Protein AF-A0A532B1S7-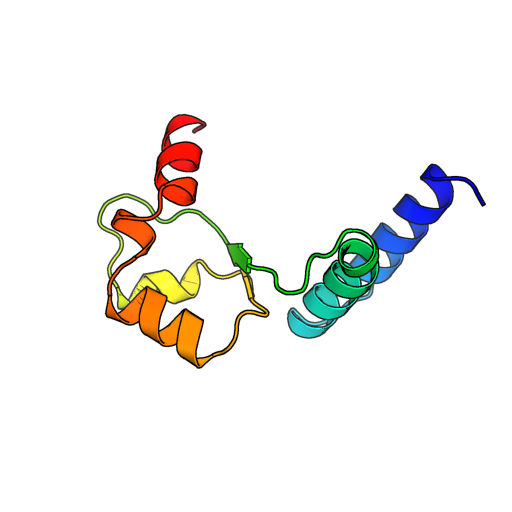F1 (afdb_monomer)

Secondary structure (DSSP, 8-state):
--HHHHHHHHHHHHHT--SHHHHHHHHHHHHGGGT----EEEPPPPTT--TTTGGGGEEEE-S-HHHHHHHHHTTGGGT-HHHHHHHH--

Mean predicted aligned error: 5.87 Å

Radius of gyr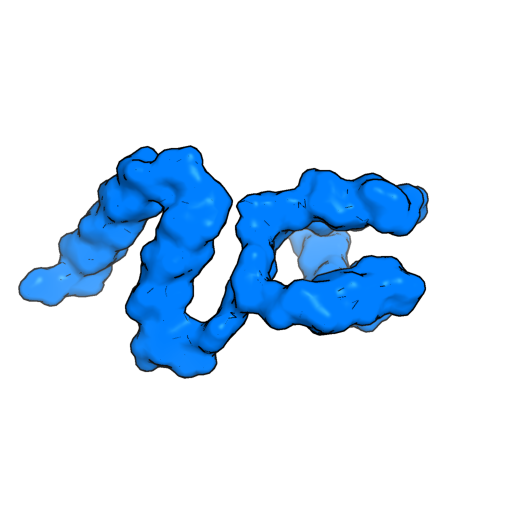ation: 15.41 Å; Cα contacts (8 Å, |Δi|>4): 67; chains: 1; bounding box: 38×30×36 Å

Structure (mmCIF, N/CA/C/O backbone):
data_AF-A0A532B1S7-F1
#
_entry.id   AF-A0A532B1S7-F1
#
loop_
_atom_site.group_PDB
_atom_site.id
_atom_site.type_symbol
_atom_site.label_atom_id
_atom_site.label_alt_id
_atom_site.label_comp_id
_atom_site.label_asym_id
_atom_site.label_entity_id
_atom_site.label_seq_id
_atom_site.pdbx_PDB_ins_code
_atom_site.Cartn_x
_atom_site.Cartn_y
_atom_site.Cartn_z
_atom_site.occupancy
_atom_site.B_iso_or_equiv
_atom_site.auth_seq_id
_atom_site.auth_comp_id
_atom_site.auth_asym_id
_atom_site.auth_atom_id
_atom_site.pdbx_PDB_model_num
ATOM 1 N N . MET A 1 1 ? -21.754 3.987 18.099 1.00 60.16 1 MET A N 1
ATOM 2 C CA . MET A 1 1 ? -20.480 4.677 17.814 1.00 60.16 1 MET A CA 1
ATOM 3 C C . MET A 1 1 ? -20.618 5.390 16.488 1.00 60.16 1 MET A C 1
ATOM 5 O O . MET A 1 1 ? -21.119 4.781 15.548 1.00 60.16 1 MET A O 1
ATOM 9 N N . GLY A 1 2 ? -20.287 6.678 16.444 1.00 87.69 2 GLY A N 1
ATOM 10 C CA . GLY A 1 2 ? -20.352 7.471 15.214 1.00 87.69 2 GLY A CA 1
ATOM 11 C C . GLY A 1 2 ? -19.135 7.240 14.313 1.00 87.69 2 GLY A C 1
ATOM 12 O O . GLY A 1 2 ? -18.147 6.636 14.726 1.00 87.69 2 GLY A O 1
ATOM 13 N N . HIS A 1 3 ? -19.175 7.765 13.083 1.00 85.62 3 HIS A N 1
ATOM 14 C CA . HIS A 1 3 ? -18.027 7.721 12.162 1.00 85.62 3 HIS A CA 1
ATOM 15 C C . HIS A 1 3 ? -16.776 8.403 12.737 1.00 85.62 3 HIS A C 1
ATOM 17 O O . HIS A 1 3 ? -15.662 7.987 12.445 1.00 85.62 3 HIS A O 1
ATOM 23 N N . PHE A 1 4 ? -16.959 9.424 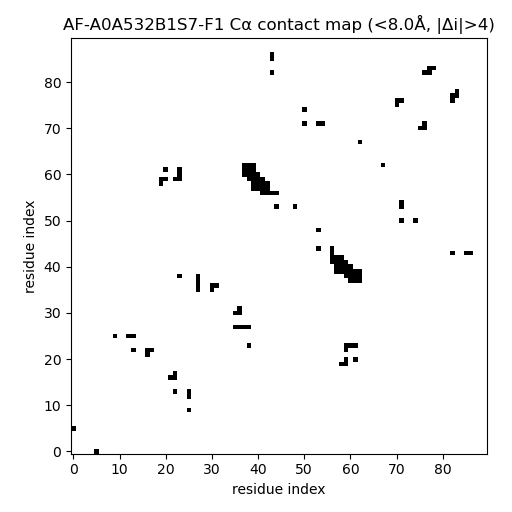13.577 1.00 91.38 4 PHE A N 1
ATOM 24 C CA . PHE A 1 4 ? -15.864 10.128 14.240 1.00 91.38 4 PHE A CA 1
ATOM 25 C C . PHE A 1 4 ? -15.119 9.238 15.245 1.00 91.38 4 PHE A C 1
ATOM 27 O O . PHE A 1 4 ? -13.900 9.115 15.152 1.00 91.38 4 PHE A O 1
ATOM 34 N N . ASP A 1 5 ? -15.849 8.549 16.131 1.00 93.31 5 ASP A N 1
ATOM 35 C CA . ASP A 1 5 ? -15.261 7.628 17.115 1.00 93.31 5 ASP A CA 1
ATOM 36 C C . ASP A 1 5 ? -14.460 6.526 16.415 1.00 93.31 5 ASP A C 1
ATOM 38 O O . ASP A 1 5 ? -13.342 6.202 16.810 1.00 93.31 5 ASP A O 1
ATOM 42 N N . ARG A 1 6 ? -15.000 6.004 15.305 1.00 88.25 6 ARG A N 1
ATOM 43 C CA . ARG A 1 6 ? -14.343 4.956 14.523 1.00 88.25 6 ARG A CA 1
ATOM 44 C C . ARG A 1 6 ? -13.042 5.426 13.873 1.00 88.25 6 ARG A C 1
ATOM 46 O O . ARG A 1 6 ? -12.089 4.655 13.788 1.00 88.25 6 ARG A O 1
ATOM 53 N N . THR A 1 7 ? -12.995 6.677 13.424 1.00 91.31 7 THR A N 1
ATOM 54 C CA . THR A 1 7 ? -11.770 7.285 12.890 1.00 91.31 7 THR A CA 1
ATOM 55 C C . THR A 1 7 ? -10.719 7.462 13.984 1.00 91.31 7 THR A C 1
ATOM 57 O O . THR A 1 7 ? -9.551 7.168 13.742 1.00 91.31 7 THR A O 1
ATOM 60 N N . LEU A 1 8 ? -11.109 7.887 15.190 1.00 94.25 8 LEU A N 1
ATOM 61 C CA . LEU A 1 8 ? -10.178 8.019 16.316 1.00 94.25 8 LEU A CA 1
ATOM 62 C C . LEU A 1 8 ? -9.602 6.667 16.749 1.00 94.25 8 LEU A C 1
ATOM 64 O O . LEU A 1 8 ? -8.393 6.562 16.929 1.00 94.25 8 LEU A O 1
ATOM 68 N N . GLU A 1 9 ? -10.436 5.627 16.839 1.00 93.06 9 GLU A N 1
ATOM 69 C CA . GLU A 1 9 ? -9.974 4.258 17.106 1.00 93.06 9 GLU A CA 1
ATOM 70 C C . GLU A 1 9 ? -8.956 3.782 16.064 1.00 93.06 9 GLU A C 1
ATOM 72 O O . GLU A 1 9 ? -7.964 3.148 16.413 1.00 93.06 9 GLU A O 1
ATOM 77 N N . LEU A 1 10 ? -9.180 4.088 14.782 1.00 92.12 10 LEU A N 1
ATOM 78 C CA . LEU A 1 10 ? -8.241 3.722 13.725 1.00 92.12 10 LEU A CA 1
ATOM 79 C C . LEU A 1 10 ? -6.903 4.453 13.880 1.00 92.12 10 LEU A C 1
ATOM 81 O O . LEU A 1 10 ? -5.852 3.833 13.736 1.00 92.12 10 LEU A O 1
ATOM 85 N N . ILE A 1 11 ? -6.931 5.755 14.175 1.00 94.00 11 ILE A N 1
ATOM 86 C CA . ILE A 1 11 ? -5.711 6.542 14.396 1.00 94.00 11 ILE A CA 1
ATOM 87 C C . ILE A 1 11 ? -4.924 5.973 15.579 1.00 94.00 11 ILE A C 1
ATOM 89 O O . ILE A 1 11 ? -3.719 5.764 15.453 1.00 94.00 11 ILE A O 1
ATOM 93 N N . ASP A 1 12 ? -5.597 5.669 16.688 1.00 95.06 12 ASP A N 1
ATOM 94 C CA . ASP A 1 12 ? -4.975 5.070 17.870 1.00 95.06 12 ASP A CA 1
ATOM 95 C C . ASP A 1 12 ? -4.335 3.707 17.549 1.00 95.06 12 ASP A C 1
ATOM 97 O O . ASP A 1 12 ? -3.169 3.466 17.864 1.00 95.06 12 ASP A O 1
ATOM 101 N N . GLN A 1 13 ? -5.040 2.838 16.820 1.00 93.62 13 GLN A N 1
ATOM 102 C CA . GLN A 1 13 ? -4.503 1.541 16.392 1.00 93.62 13 GLN A CA 1
ATOM 103 C C . GLN A 1 13 ? -3.275 1.677 15.485 1.00 93.62 13 GLN A C 1
ATOM 105 O O . GLN A 1 13 ? -2.337 0.888 15.603 1.00 93.62 13 GLN A O 1
ATOM 110 N N . LEU A 1 14 ? -3.267 2.667 14.587 1.00 92.94 14 LEU A N 1
ATOM 111 C CA . LEU A 1 14 ? -2.126 2.945 13.714 1.00 92.94 14 LEU A CA 1
ATOM 112 C C . LEU A 1 14 ? -0.931 3.500 14.497 1.00 92.94 14 LEU A C 1
ATOM 114 O O . LEU A 1 14 ? 0.201 3.127 14.205 1.00 92.94 14 LEU A O 1
ATOM 118 N N . GLN A 1 15 ? -1.159 4.340 15.510 1.00 93.25 15 GLN A N 1
ATOM 119 C CA . GLN A 1 15 ? -0.095 4.865 16.377 1.00 93.25 15 GLN A CA 1
ATOM 120 C C . GLN A 1 15 ? 0.594 3.767 17.197 1.00 93.25 15 GLN A C 1
ATOM 122 O O . GLN A 1 15 ? 1.794 3.854 17.454 1.00 93.25 15 GLN A O 1
ATOM 127 N N . HIS A 1 16 ? -0.142 2.719 17.568 1.00 94.38 16 HIS A N 1
ATOM 128 C CA . HIS A 1 16 ? 0.393 1.566 18.294 1.00 94.38 16 HIS A CA 1
ATOM 129 C C . HIS A 1 16 ? 0.950 0.458 17.379 1.00 94.38 16 HIS A C 1
ATOM 131 O O . HIS A 1 16 ? 1.482 -0.542 17.869 1.00 94.38 16 HIS A O 1
ATOM 137 N N . ALA A 1 17 ? 0.862 0.607 16.054 1.00 93.62 17 ALA A N 1
ATOM 138 C CA . ALA A 1 17 ? 1.407 -0.358 15.107 1.00 93.62 17 ALA A CA 1
ATOM 139 C C . ALA A 1 17 ? 2.931 -0.183 14.964 1.00 93.62 17 ALA A C 1
ATOM 141 O O . ALA A 1 17 ? 3.420 0.708 14.276 1.00 93.62 17 ALA A O 1
ATOM 142 N N . GLY A 1 18 ? 3.701 -1.070 15.598 1.00 90.25 18 GLY A N 1
ATOM 143 C CA . GLY A 1 18 ? 5.169 -0.982 15.634 1.00 90.25 18 GLY A CA 1
ATOM 144 C C . GLY A 1 18 ? 5.901 -1.425 14.359 1.00 90.25 18 GLY A C 1
ATOM 145 O O . GLY A 1 18 ? 7.129 -1.394 14.329 1.00 90.25 18 GLY A O 1
ATOM 146 N N . THR A 1 19 ? 5.190 -1.880 13.322 1.00 91.19 19 THR A N 1
ATOM 147 C CA . THR A 1 19 ? 5.794 -2.366 12.070 1.00 91.19 19 THR A CA 1
ATOM 148 C C . THR A 1 19 ? 4.974 -1.952 10.851 1.00 91.19 19 THR A C 1
ATOM 150 O O . THR A 1 19 ? 3.755 -1.809 10.930 1.00 91.19 19 THR A O 1
ATOM 153 N N . ALA A 1 20 ? 5.631 -1.830 9.693 1.00 88.38 20 ALA A N 1
ATOM 154 C CA . ALA A 1 20 ? 4.964 -1.565 8.415 1.00 88.38 20 ALA A CA 1
ATOM 155 C C . ALA A 1 20 ? 3.872 -2.604 8.099 1.00 88.38 20 ALA A C 1
ATOM 157 O O . ALA A 1 20 ? 2.782 -2.243 7.668 1.00 88.38 20 ALA A O 1
ATOM 158 N N . ALA A 1 21 ? 4.127 -3.885 8.386 1.00 88.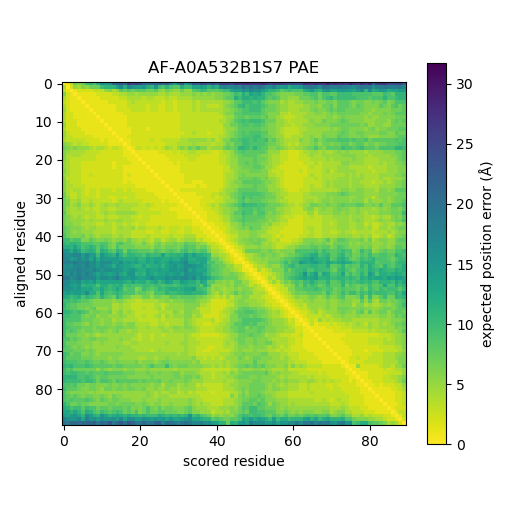50 21 ALA A N 1
ATOM 159 C CA . ALA A 1 21 ? 3.147 -4.953 8.194 1.00 88.50 21 ALA A CA 1
ATOM 160 C C . ALA A 1 21 ? 1.909 -4.776 9.090 1.00 88.50 21 ALA A C 1
ATOM 162 O O . ALA A 1 21 ?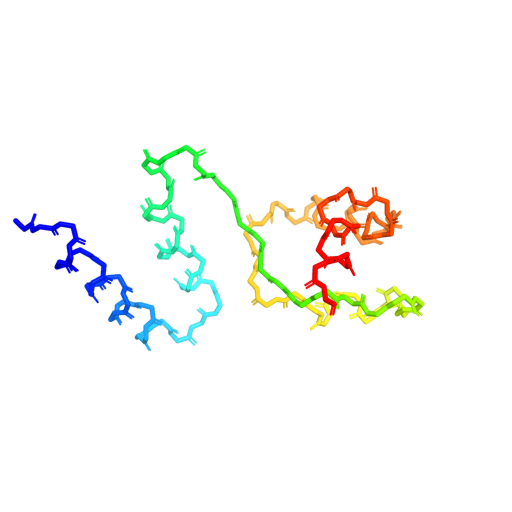 0.786 -4.910 8.612 1.00 88.50 21 ALA A O 1
ATOM 163 N N . ALA A 1 22 ? 2.100 -4.412 10.365 1.00 91.56 22 ALA A N 1
ATOM 164 C CA . ALA A 1 22 ? 0.988 -4.137 11.272 1.00 91.56 22 ALA A CA 1
ATOM 165 C C . ALA A 1 22 ? 0.163 -2.928 10.799 1.00 91.56 22 ALA A C 1
ATOM 167 O O . ALA A 1 22 ? -1.064 -2.961 10.852 1.00 91.56 22 ALA A O 1
ATOM 168 N N . VAL A 1 23 ? 0.818 -1.886 10.278 1.00 93.00 23 VAL A N 1
ATOM 169 C CA . VAL A 1 23 ? 0.136 -0.736 9.666 1.00 93.00 23 VAL A CA 1
ATOM 170 C C . VAL A 1 23 ? -0.683 -1.170 8.441 1.00 93.00 23 VAL A C 1
ATOM 172 O O . VAL A 1 23 ? -1.858 -0.809 8.346 1.00 93.00 23 VAL A O 1
ATOM 175 N N . CYS A 1 24 ? -0.112 -1.979 7.537 1.00 92.94 24 CYS A N 1
ATOM 176 C CA . CYS A 1 24 ? -0.829 -2.521 6.377 1.00 92.94 24 CYS A CA 1
ATOM 177 C C . CYS A 1 24 ? -2.081 -3.304 6.795 1.00 92.94 24 CYS A C 1
ATOM 179 O O . CYS A 1 24 ? -3.162 -3.066 6.261 1.00 92.94 24 CYS A O 1
ATOM 181 N N . GLU A 1 25 ? -1.946 -4.195 7.780 1.00 92.69 25 GLU A N 1
ATOM 182 C CA . GLU A 1 25 ? -3.044 -5.014 8.299 1.00 92.69 25 GLU A CA 1
ATOM 183 C C . GLU A 1 25 ? -4.205 -4.147 8.810 1.00 92.69 25 GLU A C 1
ATOM 185 O O . GLU A 1 25 ? -5.360 -4.386 8.455 1.00 92.69 25 GLU A O 1
ATOM 190 N N . LYS A 1 26 ? -3.922 -3.099 9.599 1.00 93.31 26 LYS A N 1
ATOM 191 C CA . LYS A 1 26 ? -4.969 -2.200 10.119 1.00 93.31 26 LYS A CA 1
ATOM 192 C C . LYS A 1 26 ? -5.649 -1.395 9.012 1.00 93.31 26 LYS A C 1
ATOM 194 O O . LYS A 1 26 ? -6.876 -1.275 9.015 1.00 93.31 26 LYS A O 1
ATOM 199 N N . LEU A 1 27 ? -4.885 -0.891 8.041 1.00 93.06 27 LEU A N 1
ATOM 200 C CA . LEU A 1 27 ? -5.434 -0.151 6.901 1.00 93.06 27 LEU A CA 1
ATOM 201 C C . LEU A 1 27 ? -6.316 -1.035 6.009 1.00 93.06 27 LEU A C 1
ATOM 203 O O . LEU A 1 27 ? -7.418 -0.625 5.638 1.00 93.06 27 LEU A O 1
ATOM 207 N N . LEU A 1 28 ? -5.884 -2.257 5.694 1.00 93.25 28 LEU A N 1
ATOM 208 C CA . LEU A 1 28 ? -6.697 -3.211 4.932 1.00 93.25 28 LEU A CA 1
ATOM 209 C C . LEU A 1 28 ? -7.912 -3.686 5.722 1.00 93.25 28 LEU A C 1
ATOM 211 O O . LEU A 1 28 ? -8.994 -3.824 5.156 1.00 93.25 28 LEU A O 1
ATOM 215 N N . GLY A 1 29 ? -7.784 -3.853 7.038 1.00 92.06 29 GLY A N 1
ATOM 216 C CA . GLY A 1 29 ? -8.902 -4.204 7.910 1.00 92.06 29 GLY A CA 1
ATOM 217 C C . GLY A 1 29 ? -10.072 -3.225 7.789 1.00 92.06 29 GLY A C 1
ATOM 218 O O . GLY A 1 29 ? -11.222 -3.650 7.717 1.00 92.06 29 GLY A O 1
ATOM 219 N N . VAL A 1 30 ? -9.794 -1.923 7.687 1.00 90.94 30 VAL A N 1
ATOM 220 C CA . VAL A 1 30 ? -10.841 -0.908 7.479 1.00 90.94 30 VAL A CA 1
ATOM 221 C C . VAL A 1 30 ? -11.254 -0.797 6.015 1.00 90.94 30 VAL A C 1
ATOM 223 O O . VAL A 1 30 ? -12.442 -0.680 5.719 1.00 90.94 30 VAL A O 1
ATOM 226 N N . THR A 1 31 ? -10.296 -0.829 5.089 1.00 91.25 31 THR A N 1
ATOM 227 C CA . THR A 1 31 ? -10.584 -0.570 3.672 1.00 91.25 31 THR A CA 1
ATOM 228 C C . THR A 1 31 ? -11.213 -1.757 2.934 1.00 91.25 31 THR A C 1
ATOM 230 O O . THR A 1 31 ? -11.908 -1.556 1.937 1.00 91.25 31 THR A O 1
ATOM 233 N N . SER A 1 32 ? -11.082 -2.976 3.463 1.00 91.81 32 SER A N 1
ATOM 234 C CA . SER A 1 32 ? -11.722 -4.190 2.935 1.00 91.81 32 SER A CA 1
ATOM 235 C C . SER A 1 32 ? -13.248 -4.109 2.908 1.00 91.81 32 SER A C 1
ATOM 237 O O . SER A 1 32 ? -13.870 -4.624 1.980 1.00 91.81 32 SER A O 1
ATOM 239 N N . GLY A 1 33 ? -13.861 -3.373 3.843 1.00 89.88 33 GLY A N 1
ATOM 240 C CA . GLY A 1 33 ? -15.298 -3.078 3.820 1.00 89.88 33 GLY A CA 1
ATOM 241 C C . GLY A 1 33 ? -15.745 -2.278 2.588 1.00 89.88 33 GLY A C 1
ATOM 242 O O . GLY A 1 33 ? -16.922 -2.300 2.238 1.00 89.88 33 GLY A O 1
ATOM 243 N N . PHE A 1 34 ? -14.807 -1.616 1.905 1.00 90.94 34 PHE A N 1
ATOM 244 C CA . PHE A 1 34 ? -15.017 -0.898 0.644 1.00 90.94 34 PHE A CA 1
ATOM 245 C C . PHE A 1 34 ? -14.495 -1.670 -0.581 1.00 90.94 34 PHE A C 1
ATOM 247 O O . PHE A 1 34 ? -14.493 -1.135 -1.687 1.00 90.94 34 PHE A O 1
ATOM 254 N N . GLY A 1 35 ? -14.049 -2.918 -0.404 1.00 93.62 35 GLY A N 1
ATOM 255 C CA . GLY A 1 35 ? -13.548 -3.775 -1.480 1.00 93.62 35 GLY A CA 1
ATOM 256 C C . GLY A 1 35 ? -12.060 -3.614 -1.806 1.00 93.62 35 GLY A C 1
ATOM 257 O O . GLY A 1 35 ? -11.601 -4.195 -2.787 1.00 93.62 35 GLY A O 1
ATOM 258 N N . LEU A 1 36 ? -11.291 -2.859 -1.012 1.00 91.50 36 LEU A N 1
ATOM 259 C CA . LEU A 1 36 ? -9.840 -2.781 -1.190 1.00 91.50 36 LEU A CA 1
ATOM 260 C C . LEU A 1 36 ? -9.178 -4.030 -0.604 1.00 91.50 36 LEU A C 1
ATOM 262 O O . LEU A 1 36 ? -9.380 -4.368 0.559 1.00 91.50 36 LEU A O 1
ATOM 266 N N . THR A 1 37 ? -8.364 -4.698 -1.415 1.00 91.69 37 THR A N 1
ATOM 267 C CA . THR A 1 37 ? -7.709 -5.964 -1.046 1.00 91.69 37 THR A CA 1
ATOM 268 C C . THR A 1 37 ? -6.192 -5.873 -0.995 1.00 91.69 37 THR A C 1
ATOM 270 O O . THR A 1 37 ? -5.546 -6.849 -0.643 1.00 91.69 37 THR A O 1
ATOM 273 N N . ALA A 1 38 ? -5.618 -4.745 -1.406 1.00 90.44 38 ALA A N 1
ATOM 274 C CA . ALA A 1 38 ? -4.181 -4.532 -1.426 1.00 90.44 38 ALA A CA 1
ATOM 275 C C . ALA A 1 38 ? -3.887 -3.033 -1.338 1.00 90.44 38 ALA A C 1
ATOM 277 O O . ALA A 1 38 ? -4.680 -2.210 -1.803 1.00 90.44 38 ALA A O 1
ATOM 278 N N . LEU A 1 39 ? -2.736 -2.676 -0.772 1.00 89.62 39 LEU A N 1
ATOM 279 C CA . LEU A 1 39 ? -2.301 -1.286 -0.669 1.00 89.62 39 LEU A CA 1
ATOM 280 C C . LEU A 1 39 ? -0.826 -1.130 -1.017 1.00 89.62 39 LEU A C 1
ATOM 282 O O . LEU A 1 39 ? -0.021 -2.043 -0.836 1.00 89.62 39 LEU A O 1
ATOM 286 N N . MET A 1 40 ? -0.490 0.064 -1.490 1.00 87.81 40 MET A N 1
ATOM 287 C CA . MET A 1 40 ? 0.876 0.541 -1.631 1.00 87.81 40 MET A CA 1
ATOM 288 C C . MET A 1 40 ? 0.902 2.004 -1.201 1.00 87.81 40 MET A C 1
ATOM 290 O O . MET A 1 40 ? 0.068 2.800 -1.632 1.00 87.81 40 MET A O 1
ATOM 294 N N . ALA A 1 41 ? 1.836 2.338 -0.321 1.00 87.12 41 ALA A N 1
ATOM 295 C CA . ALA A 1 41 ? 2.142 3.698 0.066 1.00 87.12 41 ALA A CA 1
ATOM 296 C C . ALA A 1 41 ? 3.640 3.916 -0.100 1.00 87.12 41 ALA A C 1
ATOM 298 O O . ALA A 1 41 ? 4.466 3.103 0.319 1.00 87.12 41 ALA A O 1
ATOM 299 N N . GLY A 1 42 ? 3.991 5.039 -0.698 1.00 86.31 42 GLY A N 1
ATOM 300 C CA . GLY A 1 42 ? 5.367 5.395 -0.959 1.00 86.31 42 GLY A CA 1
ATOM 301 C C . GLY A 1 42 ? 5.479 6.860 -1.323 1.00 86.31 42 GLY A C 1
ATOM 302 O O . GLY A 1 42 ? 4.482 7.559 -1.508 1.00 86.31 42 GLY A O 1
ATOM 303 N N . THR A 1 43 ? 6.713 7.322 -1.417 1.00 80.81 43 THR A N 1
ATOM 304 C CA . THR A 1 43 ? 7.008 8.638 -1.979 1.00 80.81 43 THR A CA 1
ATOM 305 C C . THR A 1 43 ? 7.135 8.522 -3.494 1.00 80.81 43 THR A C 1
ATOM 307 O O . THR A 1 43 ? 7.529 7.482 -4.017 1.00 80.81 43 THR A O 1
ATOM 310 N N . VAL A 1 44 ? 6.783 9.579 -4.226 1.00 76.62 44 VAL A N 1
ATOM 311 C CA . VAL A 1 44 ? 6.983 9.598 -5.679 1.00 76.62 44 VAL A CA 1
ATOM 312 C C . VAL A 1 44 ? 8.464 9.883 -5.958 1.00 76.62 44 VAL A C 1
ATOM 314 O O . VAL A 1 44 ? 8.950 10.938 -5.542 1.00 76.62 44 VAL A O 1
ATOM 317 N N . PRO A 1 45 ? 9.200 8.980 -6.635 1.00 71.19 45 PRO A N 1
ATOM 318 C CA . PRO A 1 45 ? 10.588 9.236 -6.995 1.00 71.19 45 PRO A CA 1
ATOM 319 C C . PRO A 1 45 ? 10.689 10.376 -8.013 1.00 71.19 45 PRO A C 1
ATOM 321 O O . PRO A 1 45 ? 9.817 10.556 -8.874 1.00 71.19 45 PRO A O 1
ATOM 324 N N . GLN A 1 46 ? 11.784 11.130 -7.939 1.00 70.69 46 GLN A N 1
ATOM 325 C CA . GLN A 1 46 ? 12.071 12.175 -8.916 1.00 70.69 46 GLN A CA 1
ATOM 326 C C . GLN A 1 46 ? 12.349 11.562 -10.303 1.00 70.69 46 GLN A C 1
ATOM 328 O O . GLN A 1 46 ? 12.800 10.417 -10.407 1.00 70.69 46 GLN A O 1
ATOM 333 N N . PRO A 1 47 ? 12.084 12.296 -11.399 1.00 66.25 47 PRO A N 1
ATOM 334 C CA . PRO A 1 47 ? 12.446 11.839 -12.736 1.00 66.25 47 PRO A CA 1
ATOM 335 C C . PRO A 1 47 ? 13.941 11.495 -12.812 1.00 66.25 47 PRO A C 1
ATOM 337 O O . PRO A 1 47 ? 14.787 12.325 -12.491 1.00 66.25 47 PRO A O 1
ATOM 340 N N . GLY A 1 48 ? 14.265 10.272 -13.238 1.00 68.56 48 GLY A N 1
ATOM 341 C CA . GLY A 1 48 ? 15.649 9.793 -13.332 1.00 68.56 48 GLY A CA 1
ATOM 342 C C . GLY A 1 48 ? 16.175 9.042 -12.103 1.00 68.56 48 GLY A C 1
ATOM 343 O O . GLY A 1 48 ? 17.340 8.643 -12.120 1.00 68.56 48 GLY A O 1
ATOM 344 N N . THR A 1 49 ? 15.356 8.796 -11.068 1.00 68.88 49 THR A N 1
ATOM 345 C CA . THR A 1 49 ? 15.759 7.948 -9.934 1.00 68.88 49 THR A CA 1
ATOM 346 C C . THR A 1 49 ? 16.185 6.549 -10.418 1.00 68.88 49 THR A C 1
ATOM 348 O O . THR A 1 49 ? 15.399 5.853 -11.075 1.00 68.88 49 THR A O 1
ATOM 351 N N . PRO A 1 50 ? 17.411 6.098 -10.085 1.00 69.31 50 PRO A N 1
ATOM 352 C CA . PRO A 1 50 ? 17.913 4.779 -10.453 1.00 69.31 50 PRO A CA 1
ATOM 353 C C . PRO A 1 50 ? 17.001 3.632 -9.994 1.00 69.31 50 PRO A C 1
ATOM 355 O O . PRO A 1 50 ? 16.453 3.655 -8.893 1.00 69.31 50 PRO A O 1
ATOM 358 N N . ARG A 1 51 ? 16.890 2.571 -10.807 1.00 66.44 51 ARG A N 1
ATOM 359 C CA . ARG A 1 51 ? 16.020 1.404 -10.534 1.00 66.44 51 ARG A CA 1
ATOM 360 C C . ARG A 1 51 ? 16.248 0.754 -9.168 1.00 66.44 51 ARG A C 1
ATOM 362 O O . ARG A 1 51 ? 15.304 0.260 -8.562 1.00 66.44 51 ARG A O 1
ATOM 369 N N . ASN A 1 52 ? 17.492 0.731 -8.694 1.00 68.19 52 ASN A N 1
ATOM 370 C CA . ASN A 1 52 ? 17.842 0.158 -7.394 1.00 68.19 52 ASN A CA 1
ATOM 371 C C . ASN A 1 52 ? 17.338 0.999 -6.210 1.00 68.19 52 ASN A C 1
ATOM 373 O O . ASN A 1 52 ? 17.129 0.427 -5.150 1.00 68.19 52 ASN A O 1
ATOM 377 N N . GLN A 1 53 ? 17.091 2.299 -6.402 1.00 69.00 53 GLN A N 1
ATOM 378 C CA . GLN A 1 53 ? 16.577 3.209 -5.372 1.00 69.00 53 GLN A CA 1
ATOM 379 C C . GLN A 1 53 ? 15.049 3.328 -5.383 1.00 69.00 53 GLN A C 1
ATOM 381 O O . GLN A 1 53 ? 14.461 3.833 -4.437 1.00 69.00 53 GLN A O 1
ATOM 386 N N . GLN A 1 54 ? 14.364 2.821 -6.414 1.00 67.50 54 GLN A N 1
ATOM 387 C CA . GLN A 1 54 ? 12.894 2.856 -6.470 1.00 67.50 54 GLN A CA 1
ATOM 388 C C . GLN A 1 54 ? 12.240 2.090 -5.315 1.00 67.50 54 GLN A C 1
ATOM 390 O O . GLN A 1 54 ? 11.181 2.488 -4.838 1.00 67.50 54 GLN A O 1
ATOM 395 N N . LYS A 1 55 ? 12.876 1.012 -4.838 1.00 68.88 55 LYS A N 1
ATOM 396 C CA . LYS A 1 55 ? 12.394 0.249 -3.678 1.00 68.88 55 LYS A CA 1
ATOM 397 C C . LYS A 1 55 ? 12.494 1.043 -2.372 1.00 68.88 55 LYS A C 1
ATOM 399 O O . LYS A 1 55 ? 11.653 0.841 -1.504 1.00 68.88 55 LYS A O 1
ATOM 404 N N . ASP A 1 56 ? 13.438 1.976 -2.270 1.00 74.25 56 ASP A N 1
ATOM 405 C CA . ASP A 1 56 ? 13.634 2.812 -1.076 1.00 74.25 56 ASP A CA 1
ATOM 406 C C . ASP A 1 56 ? 12.509 3.844 -0.902 1.00 74.25 56 ASP A C 1
ATOM 408 O O . ASP A 1 56 ? 12.314 4.395 0.179 1.00 74.25 56 ASP A O 1
ATOM 412 N N . HIS A 1 57 ? 11.732 4.086 -1.960 1.00 73.50 57 HIS A N 1
ATOM 413 C CA . HIS A 1 57 ? 10.566 4.959 -1.920 1.00 73.50 57 HIS A CA 1
ATOM 414 C C . HIS A 1 57 ? 9.292 4.257 -1.424 1.00 73.50 57 HIS A C 1
ATOM 416 O O . HIS A 1 57 ? 8.298 4.940 -1.171 1.00 73.50 57 HIS A O 1
ATOM 422 N N . VAL A 1 58 ? 9.298 2.928 -1.266 1.00 81.38 58 VAL A N 1
ATOM 423 C CA . VAL A 1 58 ? 8.153 2.153 -0.766 1.00 81.38 58 VAL A CA 1
ATOM 424 C C . VAL A 1 58 ? 8.148 2.174 0.762 1.00 81.38 58 VAL A C 1
ATOM 426 O O . VAL A 1 58 ? 9.090 1.718 1.400 1.00 81.38 58 VAL A O 1
ATOM 429 N N . LEU A 1 59 ? 7.066 2.682 1.353 1.00 83.00 59 LEU A N 1
ATOM 430 C CA . LEU A 1 59 ? 6.889 2.775 2.806 1.00 83.00 59 LEU A CA 1
ATOM 431 C C . LEU A 1 59 ? 6.005 1.647 3.342 1.00 83.00 59 LEU A C 1
ATOM 433 O O . LEU A 1 59 ? 6.309 1.045 4.367 1.00 83.00 59 LEU A O 1
ATOM 437 N N . LEU A 1 60 ? 4.915 1.354 2.633 1.00 86.06 60 LEU A N 1
ATOM 438 C CA . LEU A 1 60 ? 3.979 0.277 2.935 1.00 86.06 60 LEU A CA 1
ATOM 439 C C . LEU A 1 60 ? 3.654 -0.436 1.630 1.00 86.06 60 LEU A C 1
ATOM 441 O O . LEU A 1 60 ? 3.360 0.207 0.624 1.00 86.06 60 LEU A O 1
ATOM 445 N N . CYS A 1 61 ? 3.688 -1.759 1.624 1.00 87.06 61 CYS A N 1
ATOM 446 C CA . CYS A 1 61 ? 3.285 -2.527 0.459 1.00 87.06 61 CYS A CA 1
ATOM 447 C C . CYS A 1 61 ? 2.718 -3.860 0.915 1.00 87.06 61 CYS A C 1
ATOM 449 O O . CYS A 1 61 ? 3.398 -4.615 1.604 1.00 87.06 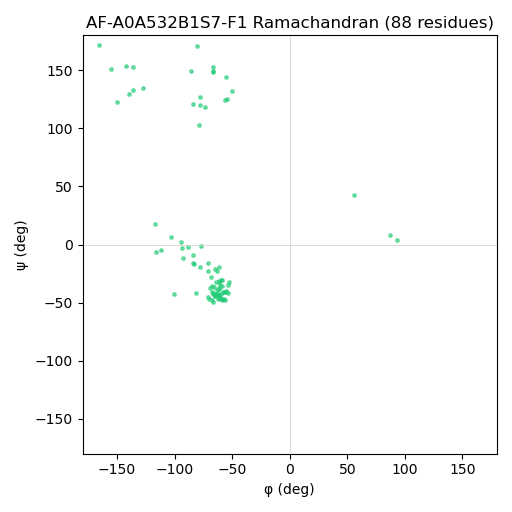61 CYS A O 1
ATOM 451 N N . ASP A 1 62 ? 1.480 -4.116 0.514 1.00 88.44 62 ASP A N 1
ATOM 452 C CA . ASP A 1 62 ? 0.811 -5.409 0.660 1.00 88.44 62 ASP A CA 1
ATOM 453 C C . ASP A 1 62 ? 0.474 -6.011 -0.714 1.00 88.44 62 ASP A C 1
ATOM 455 O O . ASP A 1 62 ? -0.376 -6.881 -0.868 1.00 88.44 62 ASP A O 1
ATOM 459 N N . TRP A 1 63 ? 1.113 -5.517 -1.778 1.00 86.81 63 TRP A N 1
ATOM 460 C CA . TRP A 1 63 ? 0.970 -6.147 -3.083 1.00 86.81 63 TRP A CA 1
ATOM 461 C C . TRP A 1 63 ? 1.592 -7.545 -3.078 1.00 86.81 63 TRP A C 1
ATOM 463 O O . TRP A 1 63 ? 2.613 -7.760 -2.417 1.00 86.81 63 TRP A O 1
ATOM 473 N N . PRO A 1 64 ? 1.053 -8.481 -3.883 1.00 87.06 64 PRO A N 1
ATOM 474 C CA . PRO A 1 64 ? 1.723 -9.747 -4.135 1.00 87.06 64 PRO A CA 1
ATOM 475 C C . PRO A 1 64 ? 3.180 -9.506 -4.542 1.00 87.06 64 PRO A C 1
ATOM 477 O O . PRO A 1 64 ? 3.451 -8.670 -5.410 1.00 87.06 64 PRO A O 1
ATOM 480 N N . ALA A 1 65 ? 4.116 -10.238 -3.936 1.00 83.88 65 ALA A N 1
ATOM 481 C CA . ALA A 1 65 ? 5.550 -10.031 -4.155 1.00 83.88 65 ALA A CA 1
ATOM 482 C C . ALA A 1 65 ? 5.922 -10.078 -5.648 1.00 83.88 65 ALA A C 1
ATOM 484 O O . AL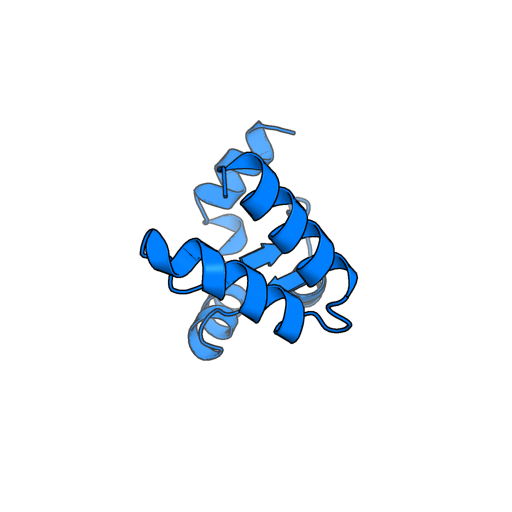A A 1 65 ? 6.637 -9.210 -6.145 1.00 83.88 65 ALA A O 1
ATOM 485 N N . GLU A 1 66 ? 5.332 -11.019 -6.387 1.00 89.56 66 GLU A N 1
ATOM 486 C CA . GLU A 1 66 ? 5.500 -11.186 -7.835 1.00 89.56 66 GLU A CA 1
ATOM 487 C C . GLU A 1 66 ? 5.084 -9.938 -8.629 1.00 89.56 66 GLU A C 1
ATOM 489 O O . GLU A 1 66 ? 5.700 -9.581 -9.639 1.00 89.56 66 GLU A O 1
ATOM 494 N N . TRP A 1 67 ? 4.037 -9.244 -8.171 1.00 89.50 67 TRP A N 1
ATOM 495 C CA . TRP A 1 67 ? 3.578 -8.016 -8.805 1.00 89.50 67 TRP A CA 1
ATOM 496 C C . TRP A 1 67 ? 4.556 -6.870 -8.565 1.00 89.50 67 TRP A C 1
ATOM 498 O O . TRP A 1 67 ? 4.928 -6.181 -9.517 1.00 89.50 67 TRP A O 1
ATOM 508 N N . LEU A 1 68 ? 5.028 -6.699 -7.327 1.00 84.94 68 LEU A N 1
ATOM 509 C CA . LEU A 1 68 ? 6.025 -5.679 -6.998 1.00 84.94 68 LEU A CA 1
ATOM 510 C C . LEU A 1 68 ? 7.338 -5.913 -7.757 1.00 84.94 68 LEU A C 1
ATOM 512 O O . LEU A 1 68 ? 7.912 -4.980 -8.322 1.00 84.94 68 LEU A O 1
ATOM 516 N N . GLU A 1 69 ? 7.799 -7.160 -7.823 1.00 85.88 69 GLU A N 1
ATOM 517 C CA . GLU A 1 69 ? 8.982 -7.535 -8.595 1.00 85.88 69 GLU A CA 1
ATOM 518 C C . GLU A 1 69 ? 8.826 -7.181 -10.069 1.00 85.88 69 GLU A C 1
ATOM 520 O O . GLU A 1 69 ? 9.712 -6.549 -10.651 1.00 85.88 69 GLU A O 1
ATOM 525 N N . ARG A 1 70 ? 7.678 -7.512 -10.670 1.00 88.75 70 ARG A 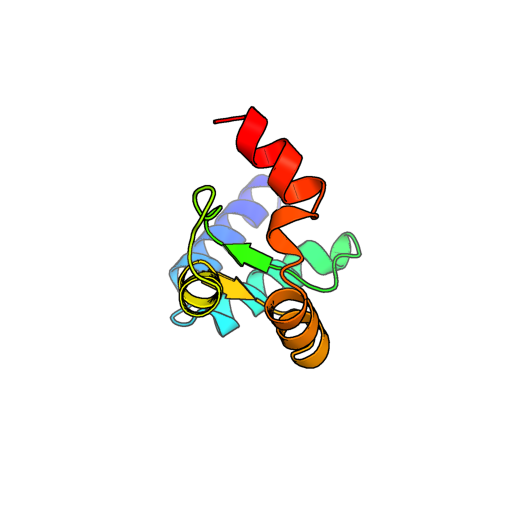N 1
ATOM 526 C CA . ARG A 1 70 ? 7.380 -7.145 -12.055 1.00 88.75 70 ARG A CA 1
ATOM 527 C C . ARG A 1 70 ? 7.338 -5.630 -12.248 1.00 88.75 70 ARG A C 1
ATOM 529 O O . ARG A 1 70 ? 7.872 -5.151 -13.251 1.00 88.75 70 ARG A O 1
ATOM 536 N N . TYR A 1 71 ? 6.724 -4.896 -11.322 1.00 85.88 71 TYR A N 1
ATOM 537 C CA . TYR A 1 71 ? 6.607 -3.438 -11.369 1.00 85.88 71 TYR A CA 1
ATOM 538 C C . TYR A 1 71 ? 7.986 -2.771 -11.417 1.00 85.88 71 TYR A C 1
ATOM 540 O O . TYR A 1 71 ? 8.251 -1.951 -12.299 1.00 85.88 71 TYR A O 1
ATOM 548 N N . VAL A 1 72 ? 8.897 -3.201 -10.539 1.00 83.00 72 VAL A N 1
ATOM 549 C CA . VAL A 1 72 ? 10.277 -2.696 -10.485 1.00 83.00 72 VAL A CA 1
ATOM 550 C C . VAL A 1 72 ? 11.092 -3.163 -11.695 1.00 83.00 72 VAL A C 1
ATOM 552 O O . VAL A 1 72 ? 11.751 -2.358 -12.353 1.00 83.00 72 VAL A O 1
ATOM 555 N N . ALA A 1 73 ? 11.030 -4.451 -12.052 1.00 84.94 73 ALA A N 1
ATOM 556 C CA . ALA A 1 73 ? 11.807 -5.010 -13.162 1.00 84.94 73 ALA A CA 1
ATOM 557 C C . ALA A 1 73 ? 11.465 -4.352 -14.508 1.00 84.94 73 ALA A C 1
ATOM 559 O O . ALA A 1 73 ? 12.341 -4.154 -15.358 1.00 84.94 73 ALA A O 1
ATOM 560 N N . ARG A 1 74 ? 10.195 -3.983 -14.700 1.00 86.00 74 ARG A N 1
ATOM 561 C CA . ARG A 1 74 ? 9.707 -3.327 -15.919 1.00 86.00 74 ARG A CA 1
ATOM 562 C C . ARG A 1 74 ? 9.674 -1.806 -15.839 1.00 86.00 74 ARG A C 1
ATOM 564 O O . ARG A 1 74 ? 9.290 -1.189 -16.826 1.00 86.00 74 ARG A O 1
ATOM 571 N N . ASN A 1 75 ? 10.122 -1.214 -14.732 1.00 82.12 75 ASN A N 1
ATOM 572 C CA . ASN A 1 75 ? 10.159 0.235 -14.546 1.00 82.12 75 ASN A CA 1
ATOM 573 C C . ASN A 1 75 ? 8.783 0.891 -14.751 1.00 82.12 75 ASN A C 1
ATOM 575 O O . ASN A 1 75 ? 8.658 1.921 -15.411 1.00 82.12 75 ASN A O 1
ATOM 579 N N . TYR A 1 76 ? 7.732 0.260 -14.220 1.00 86.44 76 TYR A N 1
ATOM 580 C CA . TYR A 1 76 ? 6.366 0.739 -14.416 1.00 86.44 76 TYR A CA 1
ATOM 581 C C . TYR A 1 76 ? 6.113 2.102 -13.777 1.00 86.44 76 TYR A C 1
ATOM 583 O O . TYR A 1 76 ? 5.250 2.808 -14.274 1.00 86.44 76 TYR A O 1
ATOM 591 N N . VAL A 1 77 ? 6.915 2.531 -12.800 1.00 82.25 77 VAL A N 1
ATOM 592 C CA . VAL A 1 77 ? 6.825 3.870 -12.192 1.00 82.25 77 VAL A CA 1
ATOM 593 C C . VAL A 1 77 ? 6.863 5.023 -13.208 1.00 82.25 77 VAL A C 1
ATOM 595 O O . VAL A 1 77 ? 6.206 6.040 -13.000 1.00 82.25 77 VAL A O 1
ATOM 598 N N . ASP A 1 78 ? 7.574 4.864 -14.329 1.00 81.25 78 ASP A N 1
ATOM 599 C CA . ASP A 1 78 ? 7.666 5.891 -15.381 1.00 81.25 78 ASP A CA 1
ATOM 600 C C . ASP A 1 78 ? 6.495 5.848 -16.373 1.00 81.25 78 ASP A C 1
ATOM 602 O O . ASP A 1 78 ? 6.270 6.798 -17.121 1.00 81.25 78 ASP A O 1
ATOM 606 N N . HIS A 1 79 ? 5.746 4.747 -16.380 1.00 85.56 79 HIS A N 1
ATOM 607 C CA . HIS A 1 79 ? 4.601 4.519 -17.261 1.00 85.56 79 HIS A CA 1
ATOM 608 C C . HIS A 1 79 ? 3.266 4.499 -16.510 1.00 85.56 79 HIS A C 1
ATOM 610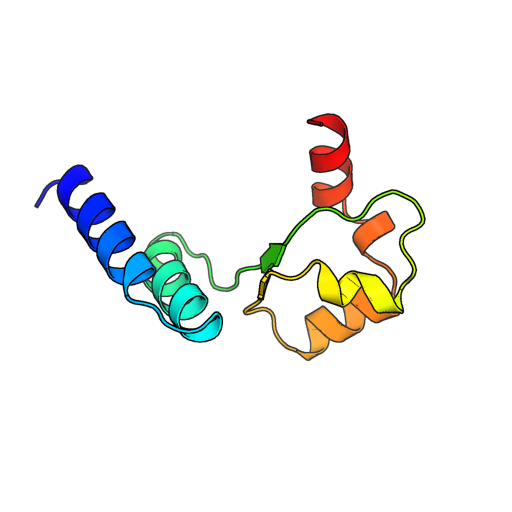 O O . HIS A 1 79 ? 2.214 4.374 -17.134 1.00 85.56 79 HIS A O 1
ATOM 616 N N . ASP A 1 80 ? 3.302 4.589 -15.183 1.00 86.94 80 ASP A N 1
ATOM 617 C CA . ASP A 1 80 ? 2.138 4.511 -14.319 1.00 86.94 80 ASP A CA 1
ATOM 618 C C . ASP A 1 80 ? 1.330 5.819 -14.425 1.00 86.94 80 ASP A C 1
ATOM 620 O O . ASP A 1 80 ? 1.846 6.899 -14.098 1.00 86.94 80 ASP A O 1
ATOM 624 N N . PRO A 1 81 ? 0.066 5.761 -14.885 1.00 89.06 81 PRO A N 1
ATOM 625 C CA . PRO A 1 81 ? -0.784 6.941 -14.982 1.00 89.06 81 PRO A CA 1
ATOM 626 C C . PRO A 1 81 ? -1.044 7.596 -13.623 1.00 89.06 81 PRO A C 1
ATOM 628 O O . PRO A 1 81 ? -1.173 8.816 -13.559 1.00 89.06 81 PRO A O 1
ATOM 631 N N . VAL A 1 82 ? -1.082 6.813 -12.538 1.00 87.75 82 VAL A N 1
ATOM 632 C CA . VAL A 1 82 ? -1.282 7.328 -11.176 1.00 87.75 82 VAL A CA 1
ATOM 633 C C . VAL A 1 82 ? -0.067 8.146 -10.755 1.00 87.75 82 VAL A C 1
ATOM 635 O O . VAL A 1 82 ? -0.216 9.286 -10.322 1.00 87.75 82 VAL A O 1
ATOM 638 N N . VAL A 1 83 ? 1.142 7.618 -10.966 1.00 83.88 83 VAL A N 1
ATOM 639 C CA . VAL A 1 83 ? 2.394 8.340 -10.678 1.00 83.88 83 VAL A CA 1
ATOM 640 C C . VAL A 1 83 ? 2.512 9.591 -11.547 1.00 83.88 83 VAL A C 1
ATOM 642 O O . VAL A 1 83 ? 2.870 10.659 -11.053 1.00 83.88 83 VAL A O 1
ATOM 645 N N . SER A 1 84 ? 2.174 9.481 -12.833 1.00 85.50 84 SER A N 1
ATOM 646 C CA . SER A 1 84 ? 2.174 10.615 -13.761 1.00 85.50 84 SER A CA 1
ATOM 647 C C . SER A 1 84 ? 1.221 11.722 -13.309 1.00 85.50 84 SER A C 1
ATOM 649 O O . SER A 1 84 ? 1.589 12.893 -13.342 1.00 85.50 84 SER A O 1
ATOM 651 N N . HIS A 1 85 ? 0.026 11.360 -12.837 1.00 85.81 85 HIS A N 1
ATOM 652 C CA . HIS A 1 85 ? -0.939 12.313 -12.299 1.00 85.81 85 HIS A CA 1
ATOM 653 C C . HIS A 1 85 ? -0.446 12.957 -10.996 1.00 85.81 85 HIS A C 1
ATOM 655 O O . HIS A 1 85 ? -0.536 14.170 -10.840 1.00 85.81 85 HIS A O 1
ATOM 661 N N . MET A 1 86 ? 0.151 12.182 -10.083 1.00 82.19 86 MET A N 1
ATOM 662 C CA . MET A 1 86 ? 0.700 12.719 -8.833 1.00 82.19 86 MET A CA 1
ATOM 663 C C . MET A 1 86 ? 1.825 13.734 -9.066 1.00 82.19 86 MET A C 1
ATOM 665 O O . MET A 1 86 ? 1.877 14.743 -8.371 1.00 82.19 86 MET A O 1
ATOM 669 N N . LYS A 1 87 ? 2.688 13.513 -10.068 1.00 78.25 87 LYS A N 1
ATOM 670 C CA . LYS A 1 87 ? 3.747 14.467 -10.446 1.00 78.25 87 LYS A CA 1
ATOM 671 C C . LYS A 1 87 ? 3.203 15.813 -10.943 1.00 78.25 87 LYS A C 1
ATOM 673 O O . LYS A 1 87 ? 3.930 16.793 -10.899 1.00 78.25 87 LYS A O 1
ATOM 678 N N . GLN A 1 88 ? 1.959 15.870 -11.426 1.00 77.81 88 GLN A N 1
ATOM 679 C CA . GLN A 1 88 ? 1.311 17.116 -11.863 1.00 77.81 88 GLN A CA 1
ATOM 680 C C . GLN A 1 88 ? 0.693 17.913 -10.705 1.00 77.81 88 GLN A C 1
ATOM 682 O O . GLN A 1 88 ? 0.346 19.076 -10.889 1.00 77.81 88 GLN A O 1
ATOM 687 N N . LEU A 1 89 ? 0.501 17.279 -9.545 1.00 70.62 89 LEU A N 1
ATOM 688 C CA . LEU A 1 89 ? -0.085 17.892 -8.349 1.00 70.62 89 LEU A CA 1
ATOM 689 C C . LEU A 1 89 ? 0.976 18.466 -7.390 1.00 70.62 89 LEU A C 1
ATOM 691 O O . LEU A 1 89 ? 0.606 19.035 -6.364 1.00 70.62 89 LEU A O 1
ATOM 695 N N . GLN A 1 90 ? 2.263 18.286 -7.704 1.00 57.75 90 GLN A N 1
ATOM 696 C CA . GLN A 1 90 ? 3.411 18.866 -6.996 1.00 57.75 90 GLN A CA 1
ATOM 697 C C . GLN A 1 90 ? 3.869 20.154 -7.677 1.00 57.75 90 GLN A C 1
ATOM 699 O O . GLN A 1 90 ? 4.273 21.074 -6.934 1.00 57.75 90 GLN A O 1
#

Foldseek 3Di:
DDPVVVVVVLVVQCVPQPDLVSNQVSVCVVCVVVVDDWDWDFDQDDPPPDLVCVVVRTRHTPPDPVVVCCCSVVVCSVVPVVSVVVVVVD

Solvent-accessible surface area (backbone atoms only — not comparable to full-atom values): 5529 Å² total; per-residue (Å²): 134,56,76,66,58,54,51,51,54,50,52,53,54,49,74,68,36,91,41,57,66,52,38,50,52,56,53,42,65,62,38,40,83,77,71,42,88,64,50,76,43,60,58,85,78,62,92,85,62,53,76,86,55,57,64,75,32,55,66,37,74,61,57,58,66,71,55,54,52,49,38,59,76,66,51,37,73,86,72,33,67,66,53,56,52,54,65,72,77,111

pLDDT: mean 84.81, std 8.84, range [57.75, 95.06]

Sequence (90 aa):
MGHFDRTLELIDQLQHAGTAAAVCEKLLGVTSGFGLTALMAGTVPQPGTPRNQQKDHVLLCDWPAEWLERYVARNYVDHDPVVSHMKQLQ